Protein AF-A0A7X2KZP9-F1 (afdb_monomer)

Mean predicted aligned error: 13.95 Å

Structure (mmCIF, N/CA/C/O backbone):
data_AF-A0A7X2KZP9-F1
#
_entry.id   AF-A0A7X2KZP9-F1
#
loop_
_atom_site.group_PDB
_atom_site.id
_atom_site.type_symbol
_atom_site.label_atom_id
_atom_site.label_alt_id
_atom_site.label_comp_id
_atom_site.label_asym_id
_atom_site.label_entity_id
_atom_site.label_seq_id
_atom_site.pdbx_PDB_ins_code
_atom_site.Cartn_x
_atom_site.Cartn_y
_atom_site.Cartn_z
_atom_site.occupancy
_atom_site.B_iso_or_equiv
_atom_site.auth_seq_id
_atom_site.auth_comp_id
_atom_site.auth_asym_id
_atom_site.auth_atom_id
_atom_site.pdbx_PDB_model_num
ATOM 1 N N . MET A 1 1 ? -25.306 -3.511 10.531 1.00 35.03 1 MET A N 1
ATOM 2 C CA . MET A 1 1 ? -24.666 -2.521 11.421 1.00 35.03 1 MET A CA 1
ATOM 3 C C . MET A 1 1 ? -24.677 -3.117 12.817 1.00 35.03 1 MET A C 1
ATOM 5 O O . MET A 1 1 ? -25.762 -3.351 13.324 1.00 35.03 1 MET A O 1
ATOM 9 N N . SER A 1 2 ? -23.517 -3.455 13.381 1.00 48.66 2 SER A N 1
ATOM 10 C CA . SER A 1 2 ? -23.397 -3.853 14.789 1.00 48.66 2 SER A CA 1
ATOM 11 C C . SER A 1 2 ? -22.458 -2.856 15.450 1.00 48.66 2 SER A C 1
ATOM 13 O O . SER A 1 2 ? -21.242 -2.990 15.352 1.00 48.66 2 SER A O 1
ATOM 15 N N . ASP A 1 3 ? -23.045 -1.816 16.029 1.00 52.53 3 ASP A N 1
ATOM 16 C CA . ASP A 1 3 ? -22.355 -0.799 16.816 1.00 52.53 3 ASP A CA 1
ATOM 17 C C . ASP A 1 3 ? -22.674 -1.088 18.285 1.00 52.53 3 ASP A C 1
ATOM 19 O O . ASP A 1 3 ? -23.662 -0.604 18.834 1.00 52.53 3 ASP A O 1
ATOM 23 N N . VAL A 1 4 ? -21.907 -1.991 18.904 1.00 58.75 4 VAL A N 1
ATOM 24 C CA . VAL A 1 4 ? -21.940 -2.130 20.364 1.00 58.75 4 VAL A CA 1
ATOM 25 C C . VAL A 1 4 ? -21.007 -1.056 20.898 1.00 58.75 4 VAL A C 1
ATOM 27 O O . VAL A 1 4 ? -19.800 -1.257 21.019 1.00 58.75 4 VAL A O 1
ATOM 30 N N . GLN A 1 5 ? -21.582 0.119 21.127 1.00 58.38 5 GLN A N 1
ATOM 31 C CA . GLN A 1 5 ? -20.876 1.279 21.648 1.00 58.38 5 GLN A CA 1
ATOM 32 C C . GLN A 1 5 ? -20.284 0.925 23.028 1.00 58.38 5 GLN A C 1
ATOM 34 O O . GLN A 1 5 ? -21.002 0.353 23.854 1.00 58.38 5 GLN A O 1
ATOM 39 N N . PRO A 1 6 ? -18.996 1.208 23.300 1.00 56.25 6 PRO A N 1
ATOM 40 C CA . PRO A 1 6 ? -18.394 0.911 24.594 1.00 56.25 6 PRO A CA 1
ATOM 41 C C . PRO A 1 6 ? -19.115 1.722 25.670 1.00 56.25 6 PRO A C 1
ATOM 43 O O . PRO A 1 6 ? -19.048 2.951 25.698 1.00 56.25 6 PRO A O 1
ATOM 46 N N . VAL A 1 7 ? -19.851 1.031 26.536 1.00 60.84 7 VAL A N 1
ATOM 47 C CA . VAL A 1 7 ? -20.627 1.668 27.600 1.00 60.84 7 VAL A CA 1
ATOM 48 C C . VAL A 1 7 ? -19.714 1.857 28.808 1.00 60.84 7 VAL A C 1
ATOM 50 O O . VAL A 1 7 ? -19.091 0.907 29.285 1.00 60.84 7 VAL A O 1
ATOM 53 N N . LEU A 1 8 ? -19.628 3.092 29.304 1.00 54.75 8 LEU A N 1
ATOM 54 C CA . LEU A 1 8 ? -19.069 3.384 30.623 1.00 54.75 8 LEU A CA 1
ATOM 55 C C . L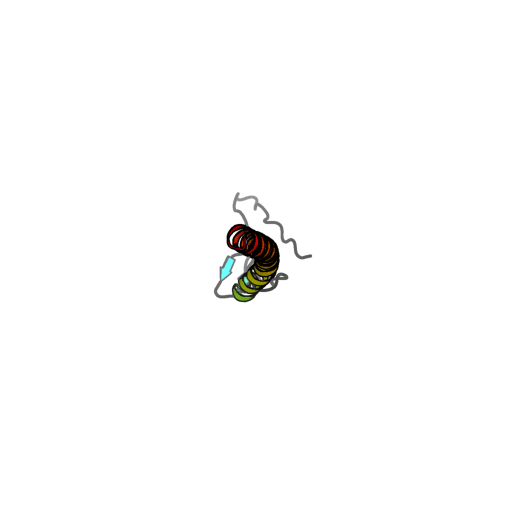EU A 1 8 ? -20.027 2.822 31.680 1.00 54.75 8 LEU A C 1
ATOM 57 O O . LEU A 1 8 ? -21.149 3.311 31.823 1.00 54.75 8 LEU A O 1
ATOM 61 N N . THR A 1 9 ? -19.600 1.793 32.411 1.00 59.91 9 THR A N 1
ATOM 62 C CA . THR A 1 9 ? -20.344 1.304 33.581 1.00 59.91 9 THR A CA 1
ATOM 63 C C . THR A 1 9 ? -20.296 2.352 34.694 1.00 59.91 9 THR A C 1
ATOM 65 O O . THR A 1 9 ? -19.342 3.125 34.786 1.00 59.91 9 THR A O 1
ATOM 68 N N . GLN A 1 10 ? -21.313 2.374 35.564 1.00 56.94 10 GLN A N 1
ATOM 69 C CA . GLN A 1 10 ? -21.413 3.296 36.709 1.00 56.94 10 GLN A CA 1
ATOM 70 C C . GLN A 1 10 ? -20.204 3.229 37.670 1.00 56.94 10 GLN A C 1
ATOM 72 O O . GLN A 1 10 ? -19.957 4.183 38.401 1.00 56.94 10 GLN A O 1
ATOM 77 N N . ASP A 1 11 ? -19.413 2.155 37.589 1.00 61.31 11 ASP A N 1
ATOM 78 C CA . ASP A 1 11 ? -18.165 1.916 38.327 1.00 61.31 11 ASP A CA 1
ATOM 79 C C . ASP A 1 11 ? -16.909 2.516 37.650 1.00 61.31 11 ASP A C 1
ATOM 81 O O . ASP A 1 11 ? -15.781 2.269 38.074 1.00 61.31 11 ASP A O 1
ATOM 85 N N . GLY A 1 12 ? -17.068 3.284 36.565 1.00 59.41 12 GLY A N 1
ATOM 86 C CA . GLY A 1 12 ? -15.968 3.965 35.868 1.00 59.41 12 GLY A CA 1
ATOM 87 C C . GLY A 1 12 ? -15.096 3.058 34.993 1.00 59.41 12 GLY A C 1
ATOM 88 O O . GLY A 1 12 ? -14.049 3.485 34.509 1.00 59.41 12 GLY A O 1
ATOM 89 N N . THR A 1 13 ? -15.507 1.808 34.770 1.00 60.66 13 THR A N 1
ATOM 90 C CA . THR A 1 13 ? -14.780 0.851 33.927 1.00 60.66 13 THR A CA 1
ATOM 91 C C . THR A 1 13 ? -15.295 0.892 32.490 1.00 60.66 13 THR A C 1
ATOM 93 O O . THR A 1 13 ? -16.503 0.901 32.245 1.00 60.66 13 THR A O 1
ATOM 96 N N . ILE A 1 14 ? -14.371 0.907 31.528 1.00 63.03 14 ILE A N 1
ATOM 97 C CA . ILE A 1 14 ? -14.697 0.831 30.103 1.00 63.03 14 ILE A CA 1
ATOM 98 C C . ILE A 1 14 ? -14.982 -0.633 29.770 1.00 63.03 14 ILE A C 1
ATOM 100 O O . ILE A 1 14 ? -14.071 -1.463 29.795 1.00 63.03 14 ILE A O 1
ATOM 104 N N . LEU A 1 15 ? -16.237 -0.952 29.452 1.00 64.25 15 LEU A N 1
ATOM 105 C CA . LEU A 1 15 ? -16.587 -2.259 28.913 1.00 64.25 15 LEU A CA 1
ATOM 106 C C . LEU A 1 15 ? -16.132 -2.313 27.454 1.00 64.25 15 LEU A C 1
ATOM 108 O O . LEU A 1 15 ? -16.793 -1.791 26.557 1.00 64.25 15 LEU A O 1
ATOM 112 N N . ALA A 1 16 ? -14.973 -2.924 27.232 1.00 68.12 16 ALA A N 1
ATOM 113 C CA . ALA A 1 16 ? -14.462 -3.248 25.910 1.00 68.12 16 ALA A CA 1
ATOM 114 C C . ALA A 1 16 ? -14.563 -4.765 25.681 1.00 68.12 16 ALA A C 1
ATOM 116 O O . ALA A 1 16 ? -14.358 -5.540 26.621 1.00 68.12 16 ALA A O 1
ATOM 117 N N . PRO A 1 17 ? -14.875 -5.215 24.455 1.00 70.12 17 PRO A N 1
ATOM 118 C CA . PRO A 1 17 ? -14.828 -6.631 24.137 1.00 70.12 17 PRO A CA 1
ATOM 119 C C . PRO A 1 17 ? -13.387 -7.144 24.258 1.00 70.12 17 PRO A C 1
ATOM 121 O O . PRO A 1 17 ? -12.441 -6.496 23.813 1.00 70.12 17 PRO A O 1
ATOM 124 N N . VAL A 1 18 ? -13.219 -8.313 24.870 1.00 71.25 18 VAL A N 1
ATOM 125 C CA . VAL A 1 18 ? -11.918 -8.949 25.096 1.00 71.25 18 VAL A CA 1
ATOM 126 C C . VAL A 1 18 ? -11.754 -10.089 24.098 1.00 71.25 18 VAL A C 1
ATOM 128 O O . VAL A 1 18 ? -12.629 -10.951 23.987 1.00 71.25 18 VAL A O 1
ATOM 131 N N . LYS A 1 19 ? -10.633 -10.109 23.370 1.00 71.69 19 LYS A N 1
ATOM 132 C CA . LYS A 1 19 ? -10.275 -11.241 22.509 1.00 71.69 19 LYS A CA 1
ATOM 133 C C . LYS A 1 19 ? -9.702 -12.365 23.378 1.00 71.69 19 LYS A C 1
ATOM 135 O O . LYS A 1 19 ? -8.664 -12.185 24.009 1.00 71.69 19 LYS A O 1
ATOM 140 N N . ILE A 1 20 ? -10.375 -13.514 23.409 1.00 74.00 20 ILE A N 1
ATOM 141 C CA . ILE A 1 20 ? -9.908 -14.729 24.088 1.00 74.00 20 ILE A CA 1
ATOM 142 C C . ILE A 1 20 ? -9.724 -15.804 23.013 1.00 74.00 20 ILE A C 1
ATOM 144 O O . ILE A 1 20 ? -10.682 -16.212 22.358 1.00 74.00 20 ILE A O 1
ATOM 148 N N . LEU A 1 21 ? -8.475 -16.239 22.817 1.00 73.75 21 LEU A N 1
ATOM 149 C CA . LEU A 1 21 ? -8.040 -17.000 21.639 1.00 73.75 21 LEU A CA 1
ATOM 150 C C . LEU A 1 21 ? -8.406 -16.279 20.334 1.00 73.75 21 LEU A C 1
ATOM 152 O O . LEU A 1 21 ? -7.747 -15.301 19.996 1.00 73.75 21 LEU A O 1
ATOM 156 N N . ASP A 1 22 ? -9.443 -16.743 19.633 1.00 72.25 22 ASP A N 1
ATOM 157 C CA . ASP A 1 22 ? -9.883 -16.207 18.340 1.00 72.25 22 ASP A CA 1
ATOM 158 C C . ASP A 1 22 ? -11.307 -15.653 18.348 1.00 72.25 22 ASP A C 1
ATOM 160 O O . ASP A 1 22 ? -11.807 -15.134 17.354 1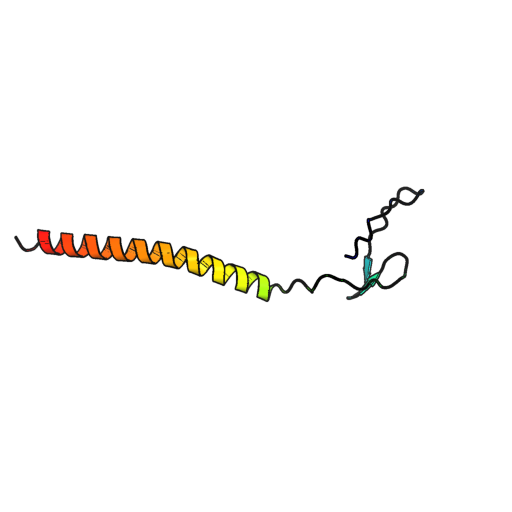.00 72.25 22 ASP A O 1
ATOM 164 N N . LYS A 1 23 ? -11.963 -15.730 19.502 1.00 71.56 23 LYS A N 1
ATOM 165 C CA . LYS A 1 23 ? -13.332 -15.277 19.686 1.00 71.56 23 LYS A CA 1
ATOM 166 C C . LYS A 1 23 ? -13.329 -14.030 20.546 1.00 71.56 23 LYS A C 1
ATOM 168 O O . LYS A 1 23 ? -12.543 -13.888 21.486 1.00 71.56 23 LYS A O 1
ATOM 173 N N . TRP A 1 24 ? -14.202 -13.104 20.201 1.00 73.75 24 TRP A N 1
ATOM 174 C CA . TRP A 1 24 ? -14.381 -11.889 20.971 1.00 73.75 24 TRP A CA 1
ATOM 175 C C . TRP A 1 24 ? -15.526 -12.087 21.949 1.00 73.75 24 TRP A C 1
ATOM 177 O O . TRP A 1 24 ? -16.563 -12.643 21.596 1.00 73.75 24 TRP A O 1
ATOM 187 N N . TYR A 1 25 ? -15.331 -11.632 23.180 1.00 75.25 25 TYR A N 1
ATOM 188 C CA . TYR A 1 25 ? -16.310 -11.765 24.248 1.00 75.25 25 TYR A CA 1
ATOM 189 C C . TYR A 1 25 ? -16.633 -10.399 24.841 1.00 75.25 25 TYR A C 1
ATOM 191 O O . TYR A 1 25 ? -15.733 -9.613 25.131 1.00 75.25 25 TYR A O 1
ATOM 199 N N . PHE A 1 26 ? -17.915 -10.127 25.063 1.00 72.12 26 PHE A N 1
ATOM 200 C CA . PHE A 1 26 ? -18.400 -8.939 25.759 1.00 72.12 26 PHE A CA 1
A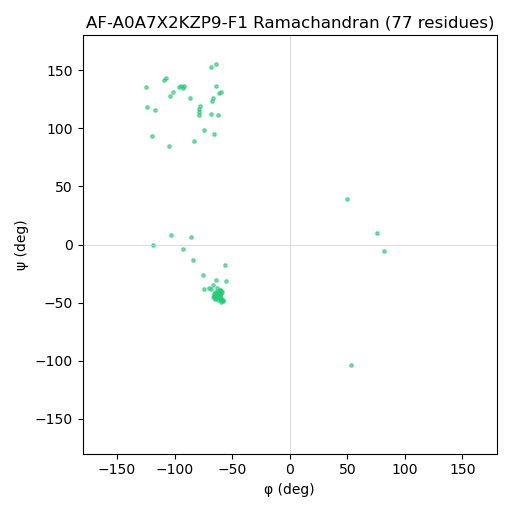TOM 201 C C . PHE A 1 26 ? -19.266 -9.375 26.943 1.00 72.12 26 PHE A C 1
ATOM 203 O O . PHE A 1 26 ? -20.269 -10.063 26.754 1.00 72.12 26 PHE A O 1
ATOM 210 N N . ASN A 1 27 ? -18.869 -9.022 28.171 1.00 70.00 27 ASN A N 1
ATOM 211 C CA . ASN A 1 27 ? -19.553 -9.438 29.407 1.00 70.00 27 ASN A CA 1
ATOM 212 C C . ASN A 1 27 ? -19.829 -10.956 29.495 1.00 70.00 27 ASN A C 1
ATOM 214 O O . ASN A 1 27 ? -20.892 -11.380 29.936 1.00 70.00 27 ASN A O 1
ATOM 218 N N . GLY A 1 28 ? -18.879 -11.781 29.040 1.00 70.44 28 GLY A N 1
ATOM 219 C CA . GLY A 1 28 ? -18.995 -13.245 29.058 1.00 70.44 28 GLY A CA 1
ATOM 220 C C . GLY A 1 28 ? -19.787 -13.856 27.896 1.00 70.44 28 GLY A C 1
ATOM 221 O O . GLY A 1 28 ? -19.785 -15.075 27.757 1.00 70.44 28 GLY A O 1
ATOM 222 N N . ASN A 1 29 ? -20.395 -13.044 27.025 1.00 71.44 29 ASN A N 1
ATOM 223 C CA . ASN A 1 29 ? -21.075 -13.517 25.818 1.00 71.44 29 ASN A CA 1
ATOM 224 C C . ASN A 1 29 ? -20.156 -13.419 24.598 1.00 71.44 29 ASN A C 1
ATOM 226 O O . ASN A 1 29 ? -19.498 -12.397 24.398 1.00 71.44 29 ASN A O 1
ATOM 230 N N . GLU A 1 30 ? -20.127 -14.467 23.775 1.00 73.69 30 GLU A N 1
ATOM 231 C CA . GLU A 1 30 ? -19.413 -14.463 22.494 1.00 73.69 30 GLU A CA 1
ATOM 232 C C . GLU A 1 30 ? -20.091 -13.482 21.526 1.00 73.69 30 GLU A C 1
ATOM 234 O O . GLU A 1 30 ? -21.296 -13.571 21.286 1.00 73.69 30 GLU A O 1
ATOM 239 N N . ILE A 1 31 ? -19.322 -12.543 20.974 1.00 73.88 31 ILE A N 1
ATOM 240 C CA . ILE A 1 31 ? -19.792 -11.613 19.947 1.00 73.88 31 ILE A CA 1
ATOM 241 C C . ILE A 1 31 ? -19.312 -12.071 18.568 1.00 73.88 31 ILE A C 1
ATOM 243 O O . ILE A 1 31 ? -18.135 -12.360 18.353 1.0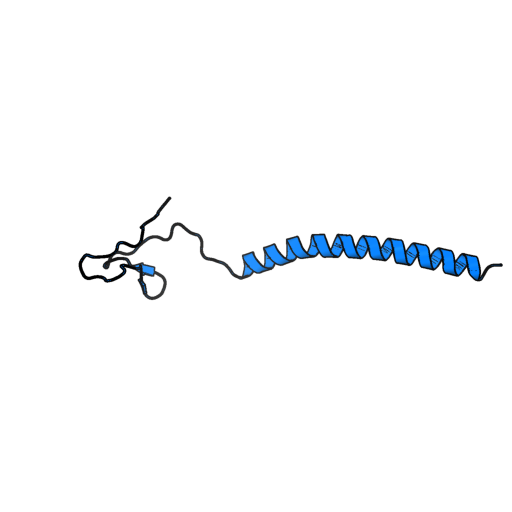0 73.88 31 ILE A O 1
ATOM 247 N N . LEU A 1 32 ? -20.241 -12.118 17.614 1.00 68.62 32 LEU A N 1
ATOM 248 C CA . LEU A 1 32 ? -19.940 -12.371 16.207 1.00 68.62 32 LEU A CA 1
ATOM 249 C C . LEU A 1 32 ? -19.388 -11.097 15.570 1.00 68.62 32 LEU A C 1
ATOM 251 O O . LEU A 1 32 ? -20.080 -10.077 15.502 1.00 68.62 32 LEU A O 1
ATOM 255 N N . LEU A 1 33 ? -18.151 -11.157 15.075 1.00 65.50 33 LEU A N 1
ATOM 256 C CA . LEU A 1 33 ? -17.588 -10.050 14.313 1.00 65.50 33 LEU A CA 1
ATOM 257 C C . LEU A 1 33 ? -18.337 -9.928 12.994 1.00 65.50 33 LEU A C 1
ATOM 259 O O . LEU A 1 33 ? -18.421 -10.867 12.210 1.00 65.50 33 LEU A O 1
ATOM 263 N N . THR A 1 34 ? -18.886 -8.743 12.752 1.00 68.56 34 THR A N 1
ATOM 264 C CA . THR A 1 34 ? -19.537 -8.415 11.477 1.00 68.56 34 THR A CA 1
ATOM 265 C C . THR A 1 34 ? -18.526 -7.961 10.422 1.00 68.56 34 THR A C 1
ATOM 267 O O . THR A 1 34 ? -18.872 -7.857 9.248 1.00 68.56 34 THR A O 1
ATOM 270 N N . PHE A 1 35 ? -17.291 -7.663 10.836 1.00 66.19 35 PHE A N 1
ATOM 271 C CA . PHE A 1 35 ? -16.208 -7.271 9.944 1.00 66.19 35 PHE A CA 1
ATOM 272 C C . PHE A 1 35 ? -15.404 -8.504 9.518 1.00 66.19 35 PHE A C 1
ATOM 274 O O . PHE A 1 35 ? -15.116 -9.348 10.370 1.00 66.19 35 PHE A O 1
ATOM 281 N N . PRO A 1 36 ? -15.047 -8.618 8.227 1.00 66.06 36 PRO A N 1
ATOM 282 C CA . PRO A 1 36 ? -14.191 -9.694 7.750 1.00 66.06 36 PRO A CA 1
ATOM 283 C C . PRO A 1 36 ? -12.804 -9.592 8.390 1.00 66.06 36 PRO A C 1
ATOM 285 O O . PRO A 1 36 ? -12.374 -8.511 8.802 1.00 66.06 36 PRO A O 1
ATOM 288 N N . GLU A 1 37 ? -12.097 -10.716 8.464 1.00 70.56 37 GLU A N 1
ATOM 289 C CA . GLU A 1 37 ? -10.729 -10.713 8.968 1.00 70.56 37 GLU A CA 1
ATOM 290 C C . GLU A 1 37 ? -9.837 -9.841 8.082 1.00 70.56 37 GLU A C 1
ATOM 292 O O . GLU A 1 37 ? -9.831 -9.973 6.857 1.00 70.56 37 GLU A O 1
ATOM 297 N N . CYS A 1 38 ? -9.075 -8.938 8.703 1.00 69.88 38 CYS A N 1
ATOM 298 C CA . CYS A 1 38 ? -8.069 -8.157 7.996 1.00 69.88 38 CYS A CA 1
ATOM 299 C C . CYS A 1 38 ? -6.965 -9.094 7.498 1.00 69.88 38 CYS A C 1
ATOM 301 O O . CYS A 1 38 ? -6.016 -9.395 8.221 1.00 69.88 38 CYS A O 1
ATOM 303 N N . SER A 1 39 ? -7.074 -9.542 6.249 1.00 74.12 39 SER A N 1
ATOM 304 C CA . SER A 1 39 ? -6.017 -10.304 5.602 1.00 74.12 39 SER A CA 1
ATOM 305 C C . SER A 1 39 ? -4.906 -9.370 5.124 1.00 74.12 39 SER A C 1
ATOM 307 O O . SER A 1 39 ? -5.085 -8.564 4.205 1.00 74.12 39 SER A O 1
ATOM 309 N N . TYR A 1 40 ? -3.720 -9.499 5.721 1.00 74.69 40 TYR A N 1
ATOM 310 C CA . TYR A 1 40 ? -2.532 -8.741 5.315 1.00 74.69 40 TYR A CA 1
ATOM 311 C C . TYR A 1 40 ? -2.192 -8.926 3.828 1.00 74.69 40 TYR A C 1
ATOM 313 O O . TYR A 1 40 ? -1.688 -8.000 3.190 1.00 74.69 40 TYR A O 1
ATOM 321 N N . SER A 1 41 ? -2.490 -10.094 3.248 1.00 79.56 41 SER A N 1
ATOM 322 C CA . SER A 1 41 ? -2.209 -10.361 1.835 1.00 79.56 41 SER A CA 1
ATOM 323 C C . SER A 1 41 ? -3.076 -9.519 0.901 1.00 79.56 41 SER A C 1
ATOM 325 O O . SER A 1 41 ? -2.584 -9.037 -0.117 1.00 79.56 41 SER A O 1
ATOM 327 N N . GLU A 1 42 ? -4.346 -9.300 1.248 1.00 80.31 42 GLU A N 1
ATOM 328 C CA . GLU A 1 42 ? -5.255 -8.485 0.436 1.00 80.31 42 GLU A CA 1
ATOM 329 C C . GLU A 1 42 ? -4.874 -7.005 0.486 1.00 80.31 42 GLU A C 1
ATOM 331 O O . GLU A 1 42 ? -4.913 -6.315 -0.535 1.00 80.31 42 GLU A O 1
ATOM 336 N N . GLN A 1 43 ? -4.425 -6.524 1.649 1.00 81.25 43 GLN A N 1
ATOM 337 C CA . GLN A 1 43 ? -3.957 -5.148 1.801 1.00 81.25 43 GLN A CA 1
ATOM 338 C C . GLN A 1 43 ? -2.694 -4.882 0.968 1.00 81.25 43 GLN A C 1
ATOM 340 O O . GLN A 1 43 ? -2.609 -3.857 0.287 1.00 81.25 43 GLN A O 1
ATOM 345 N N . ILE A 1 44 ? -1.743 -5.823 0.955 1.00 87.44 44 ILE A N 1
ATOM 346 C CA . ILE A 1 44 ? -0.537 -5.722 0.120 1.00 87.44 44 ILE A CA 1
ATOM 347 C C . ILE A 1 44 ? -0.891 -5.796 -1.366 1.00 87.44 44 ILE A C 1
ATOM 349 O O . ILE A 1 44 ? -0.401 -4.979 -2.146 1.00 87.44 44 ILE A O 1
ATOM 353 N N . TYR A 1 45 ? -1.753 -6.735 -1.768 1.00 89.38 45 TYR A N 1
ATOM 354 C CA . TYR A 1 45 ? -2.158 -6.881 -3.167 1.00 89.38 45 TYR A CA 1
ATOM 355 C C . TYR A 1 45 ? -2.825 -5.608 -3.693 1.00 89.38 45 TYR A C 1
ATOM 357 O O . TYR A 1 45 ? -2.457 -5.096 -4.749 1.00 89.38 45 TYR A O 1
ATOM 365 N N . SER A 1 46 ? -3.742 -5.045 -2.907 1.00 86.12 46 SER A N 1
ATOM 366 C CA . SER A 1 46 ? -4.409 -3.784 -3.228 1.00 86.12 46 SER A CA 1
ATOM 367 C C . SER A 1 46 ? -3.391 -2.654 -3.397 1.00 86.12 46 SER A C 1
ATOM 369 O O . SER A 1 46 ? -3.402 -1.952 -4.408 1.00 86.12 46 SER A O 1
ATOM 371 N N . GLY A 1 47 ? -2.452 -2.518 -2.453 1.00 88.69 47 GLY A N 1
ATOM 372 C CA . GLY A 1 47 ? -1.384 -1.520 -2.528 1.00 88.69 47 GLY A CA 1
ATOM 373 C C . GLY A 1 47 ? -0.501 -1.672 -3.769 1.00 88.69 47 GLY A C 1
ATOM 374 O O . GLY A 1 47 ? -0.164 -0.675 -4.408 1.00 88.69 47 GLY A O 1
ATOM 375 N N . LEU A 1 48 ? -0.178 -2.908 -4.156 1.00 93.88 48 LEU A N 1
ATOM 376 C CA . LEU A 1 48 ? 0.614 -3.203 -5.349 1.00 93.88 48 LEU A CA 1
ATOM 377 C C . LEU A 1 48 ? -0.123 -2.792 -6.625 1.00 93.88 48 LEU A C 1
ATOM 379 O O . LEU A 1 48 ? 0.476 -2.145 -7.481 1.00 93.88 48 LEU A O 1
ATOM 383 N N . VAL A 1 49 ? -1.413 -3.118 -6.743 1.00 94.88 49 VAL A N 1
ATOM 384 C CA . VAL A 1 49 ? -2.230 -2.757 -7.911 1.00 94.88 49 VAL A CA 1
ATOM 385 C C . VAL A 1 49 ? -2.280 -1.240 -8.088 1.00 94.88 49 VAL A C 1
ATOM 387 O O . VAL A 1 49 ? -1.975 -0.735 -9.169 1.00 94.88 49 VAL A O 1
ATOM 390 N N . PHE A 1 50 ? -2.584 -0.494 -7.022 1.00 94.25 50 PHE A N 1
ATOM 391 C CA . PHE A 1 50 ? -2.595 0.968 -7.089 1.00 94.25 50 PHE A CA 1
ATOM 392 C C . PHE A 1 50 ? -1.206 1.541 -7.387 1.00 94.25 50 PHE A C 1
ATOM 394 O O . PHE A 1 50 ? -1.071 2.399 -8.259 1.00 94.25 50 PHE A O 1
ATOM 401 N N . GLY A 1 51 ? -0.160 1.038 -6.725 1.00 94.69 51 GLY A N 1
ATOM 402 C CA . GLY A 1 51 ? 1.219 1.468 -6.959 1.00 94.69 51 GLY A CA 1
ATOM 403 C C . GLY A 1 51 ? 1.688 1.230 -8.398 1.00 94.69 51 GLY A C 1
ATOM 404 O O . GLY A 1 51 ? 2.345 2.094 -8.982 1.00 94.69 51 GLY A O 1
ATOM 405 N N . ALA A 1 52 ? 1.300 0.106 -9.003 1.00 95.88 52 ALA A N 1
ATOM 406 C CA . ALA A 1 52 ? 1.651 -0.238 -10.376 1.00 95.88 52 ALA A CA 1
ATOM 407 C C . ALA A 1 52 ? 1.098 0.776 -11.388 1.00 95.88 52 ALA A C 1
ATOM 409 O O . ALA A 1 52 ? 1.821 1.171 -12.306 1.00 95.88 52 ALA A O 1
ATOM 410 N N . TYR A 1 53 ? -0.133 1.264 -11.199 1.00 96.19 53 TYR A N 1
ATOM 411 C CA . TYR A 1 53 ? -0.694 2.306 -12.064 1.00 96.19 53 TYR A CA 1
ATOM 412 C C . TYR A 1 53 ? 0.141 3.588 -12.025 1.00 96.19 53 TYR A C 1
ATOM 414 O O . TYR A 1 53 ? 0.507 4.110 -13.080 1.00 96.19 53 TYR A O 1
ATOM 422 N N . PHE A 1 54 ? 0.524 4.061 -10.837 1.00 95.75 54 PHE A N 1
ATOM 423 C CA . PHE A 1 54 ? 1.365 5.255 -10.714 1.00 95.75 54 PHE A CA 1
ATOM 424 C C . PHE A 1 54 ? 2.735 5.060 -11.365 1.00 95.75 54 PHE A C 1
ATOM 426 O O . PHE A 1 54 ? 3.156 5.893 -12.168 1.00 95.75 54 PHE A O 1
ATOM 433 N N . ILE A 1 55 ? 3.408 3.942 -11.086 1.00 96.31 55 ILE A N 1
ATOM 434 C CA . ILE A 1 55 ? 4.718 3.630 -11.675 1.00 96.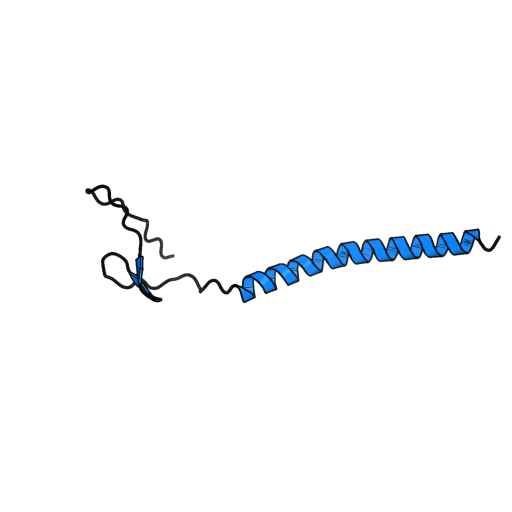31 55 ILE A CA 1
ATOM 435 C C . ILE A 1 55 ? 4.632 3.578 -13.205 1.00 96.31 55 ILE A C 1
ATOM 437 O O . ILE A 1 55 ? 5.507 4.119 -13.881 1.00 96.31 55 ILE A O 1
ATOM 441 N N . SER A 1 56 ? 3.567 2.992 -13.759 1.00 95.56 56 SER A N 1
ATOM 442 C CA . SER A 1 56 ? 3.380 2.894 -15.211 1.00 95.56 56 SER A CA 1
ATOM 443 C C . SER A 1 56 ? 3.307 4.266 -15.894 1.00 95.56 56 SER A C 1
ATOM 445 O O . SER A 1 56 ? 3.915 4.459 -16.946 1.00 95.56 56 SER A O 1
ATOM 447 N N . LEU A 1 57 ? 2.650 5.250 -15.269 1.00 95.75 57 LEU A N 1
ATOM 448 C CA . LEU A 1 57 ? 2.559 6.615 -15.791 1.00 95.75 57 LEU A CA 1
ATOM 449 C C . LEU A 1 57 ? 3.927 7.307 -15.811 1.00 95.75 57 LEU A C 1
ATOM 451 O O . LEU A 1 57 ? 4.302 7.915 -16.816 1.00 95.75 57 LEU A O 1
ATOM 455 N N . PHE A 1 58 ? 4.702 7.178 -14.730 1.00 95.25 58 PHE A N 1
ATOM 456 C CA . PHE A 1 58 ? 6.058 7.729 -14.671 1.00 95.25 58 PHE A CA 1
ATOM 457 C C . PHE A 1 58 ? 6.995 7.059 -15.679 1.00 95.25 58 PHE A C 1
ATOM 459 O O . PHE A 1 58 ? 7.772 7.746 -16.347 1.00 95.25 58 PHE A O 1
ATOM 466 N N . ALA A 1 59 ? 6.897 5.737 -15.830 1.00 96.06 59 ALA A N 1
ATOM 467 C CA . ALA A 1 59 ? 7.667 4.989 -16.815 1.00 96.06 59 ALA A CA 1
ATOM 468 C C . ALA A 1 59 ? 7.355 5.466 -18.241 1.00 96.06 59 ALA A C 1
ATOM 470 O O . ALA A 1 59 ? 8.275 5.738 -19.010 1.00 96.06 59 ALA A O 1
ATOM 471 N N . LEU A 1 60 ? 6.075 5.666 -18.570 1.00 96.56 60 LEU A N 1
ATOM 472 C CA . LEU A 1 60 ? 5.640 6.168 -19.873 1.00 96.56 60 LEU A CA 1
ATOM 473 C C . LEU A 1 60 ? 6.238 7.553 -20.180 1.00 96.56 60 LEU A C 1
ATOM 475 O O . LEU A 1 60 ? 6.817 7.762 -21.248 1.00 96.56 60 LEU A O 1
ATOM 479 N N . MET A 1 61 ? 6.169 8.489 -19.225 1.00 94.94 61 MET A N 1
ATOM 480 C CA . MET A 1 61 ? 6.781 9.819 -19.366 1.00 94.94 61 MET A CA 1
ATOM 481 C C . MET A 1 61 ? 8.296 9.736 -19.578 1.00 94.94 61 MET A C 1
ATOM 483 O O . MET A 1 61 ? 8.857 10.453 -20.413 1.00 94.94 61 MET A O 1
ATOM 487 N N . PHE A 1 62 ? 8.968 8.854 -18.837 1.00 95.25 62 PHE A N 1
ATOM 488 C CA . PHE A 1 62 ? 10.403 8.652 -18.970 1.00 95.25 62 PHE A CA 1
ATOM 489 C C . PHE A 1 62 ? 10.771 8.072 -20.339 1.00 95.25 62 PHE A C 1
ATOM 491 O O . PHE A 1 62 ? 11.706 8.566 -20.967 1.00 95.25 62 PHE A O 1
ATOM 498 N N . CYS A 1 63 ? 10.011 7.095 -20.841 1.00 94.00 63 CYS A N 1
ATOM 499 C CA . CYS A 1 63 ? 10.201 6.525 -22.173 1.00 94.00 63 CYS A CA 1
ATOM 500 C C . CYS A 1 63 ? 10.104 7.595 -23.265 1.00 94.00 63 CYS A C 1
ATOM 502 O O . CYS A 1 63 ? 11.017 7.708 -24.082 1.00 94.00 63 CYS A O 1
ATOM 504 N N . PHE A 1 64 ? 9.067 8.440 -23.250 1.00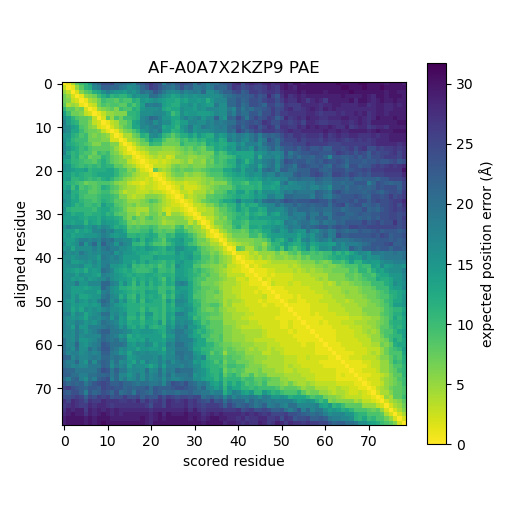 94.69 64 PHE A N 1
ATOM 505 C CA . PHE A 1 64 ? 8.947 9.529 -24.226 1.00 94.69 64 PHE A CA 1
ATOM 506 C C . PHE A 1 64 ? 10.119 10.510 -24.152 1.00 94.69 64 PHE A C 1
ATOM 508 O O . PHE A 1 64 ? 10.681 10.895 -25.179 1.00 94.69 64 PHE A O 1
ATOM 515 N N . LYS A 1 65 ? 10.546 10.873 -22.939 1.00 91.94 65 LYS A N 1
ATOM 516 C CA . LYS A 1 65 ? 11.703 11.751 -22.732 1.00 91.94 65 LYS A CA 1
ATOM 517 C C . LYS A 1 65 ? 13.003 11.121 -23.240 1.00 91.94 65 LYS A C 1
ATOM 519 O O . LYS A 1 65 ? 13.824 11.822 -23.832 1.00 91.94 65 LYS A O 1
ATOM 524 N N . ALA A 1 66 ? 13.198 9.825 -23.010 1.00 92.06 66 ALA A N 1
ATOM 525 C CA . ALA A 1 66 ? 14.373 9.090 -23.459 1.00 92.06 66 ALA A CA 1
ATOM 526 C C . ALA A 1 66 ? 14.431 9.020 -24.990 1.00 92.06 66 ALA A C 1
ATOM 528 O O . ALA A 1 66 ? 15.463 9.351 -25.569 1.00 92.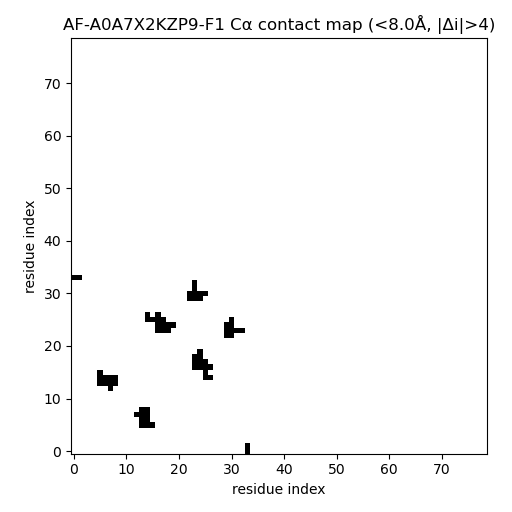06 66 ALA A O 1
ATOM 529 N N . VAL A 1 67 ? 13.313 8.692 -25.646 1.00 93.38 67 VAL A N 1
ATOM 530 C CA . VAL A 1 67 ? 13.212 8.657 -27.114 1.00 93.38 67 VAL A CA 1
ATOM 531 C C . VAL A 1 67 ? 13.473 10.037 -27.717 1.00 93.38 67 VAL A C 1
ATOM 533 O O . VAL A 1 67 ? 14.269 10.156 -28.645 1.00 93.38 67 VAL A O 1
ATOM 536 N N . TYR A 1 68 ? 12.880 11.095 -27.157 1.00 91.75 68 TYR A N 1
ATOM 537 C CA . TYR A 1 68 ? 13.117 12.464 -27.621 1.00 91.75 68 TYR A CA 1
ATOM 538 C C . TYR A 1 68 ? 14.599 12.853 -27.546 1.00 91.75 68 TYR A C 1
ATOM 540 O O . TYR A 1 68 ? 15.169 13.338 -28.523 1.00 91.75 68 TYR A O 1
ATOM 548 N N . LYS A 1 69 ? 15.251 12.586 -26.408 1.00 88.31 69 LYS A N 1
ATOM 549 C CA . LYS A 1 69 ? 16.687 12.850 -26.240 1.00 88.31 69 LYS A CA 1
ATOM 550 C C . LYS A 1 69 ? 17.551 12.018 -27.183 1.00 88.31 69 LYS A C 1
ATOM 552 O O . LYS A 1 69 ? 18.552 12.525 -27.679 1.00 88.31 69 LYS A O 1
ATOM 557 N N . PHE A 1 70 ? 17.172 10.769 -27.430 1.00 90.31 70 PHE A N 1
ATOM 558 C CA . PHE A 1 70 ? 17.892 9.892 -28.344 1.00 90.31 70 PHE A CA 1
ATOM 559 C C . PHE A 1 70 ? 17.837 10.419 -29.784 1.00 90.31 70 PHE A C 1
ATOM 561 O O . PHE A 1 70 ? 18.877 10.564 -30.417 1.00 90.31 70 PHE A O 1
ATOM 568 N N . ILE A 1 71 ? 16.653 10.810 -30.269 1.00 89.50 71 ILE A N 1
ATOM 569 C CA . ILE A 1 71 ? 16.486 11.394 -31.611 1.00 89.50 71 ILE A CA 1
ATOM 570 C C . ILE A 1 71 ? 17.269 12.708 -31.745 1.00 89.50 71 ILE A C 1
ATOM 572 O O . ILE A 1 71 ? 17.947 12.917 -32.749 1.00 89.50 71 ILE A O 1
ATOM 576 N N . GLN A 1 72 ? 17.235 13.580 -30.732 1.00 82.88 72 GLN A N 1
ATOM 577 C CA . GLN A 1 72 ? 18.042 14.804 -30.746 1.00 82.88 72 GLN A CA 1
ATOM 578 C C . GLN A 1 72 ? 19.547 14.513 -30.768 1.00 82.88 72 GLN A C 1
ATOM 580 O O . GLN A 1 72 ? 20.275 15.143 -31.529 1.00 82.88 72 GLN A O 1
ATOM 585 N N . GLY A 1 73 ? 20.013 13.543 -29.980 1.00 77.25 73 GLY A N 1
ATOM 586 C CA . GLY A 1 73 ? 21.421 13.144 -29.966 1.00 77.25 73 GLY A CA 1
ATOM 587 C C . GLY A 1 73 ? 21.901 12.560 -31.299 1.00 77.25 73 GLY A C 1
ATOM 588 O O . GLY A 1 73 ? 23.060 12.746 -31.663 1.00 77.25 73 GLY A O 1
ATOM 589 N N . LEU A 1 74 ? 21.014 11.900 -32.050 1.00 70.75 74 LEU A N 1
ATOM 590 C CA . LEU A 1 74 ? 21.304 11.415 -33.402 1.00 70.75 74 LEU A CA 1
ATOM 591 C C . LEU A 1 74 ? 21.337 12.548 -34.439 1.00 70.75 74 LEU A C 1
ATOM 593 O O . LEU A 1 74 ? 22.198 12.539 -35.311 1.00 70.75 74 LEU A O 1
ATOM 597 N N . ASN A 1 75 ? 20.446 13.537 -34.329 1.00 64.81 75 ASN A N 1
ATOM 598 C CA . ASN A 1 75 ? 20.404 14.690 -35.236 1.00 64.81 75 ASN A CA 1
ATOM 599 C C . ASN A 1 75 ? 21.651 15.590 -35.094 1.00 64.81 75 ASN A C 1
ATOM 601 O O . ASN A 1 75 ? 22.164 16.106 -36.076 1.00 64.81 75 ASN A O 1
ATOM 605 N N . VAL A 1 76 ? 22.195 15.725 -33.879 1.00 61.00 76 VAL A N 1
ATOM 606 C CA . VAL A 1 76 ? 23.387 16.557 -33.609 1.00 61.00 76 VAL A CA 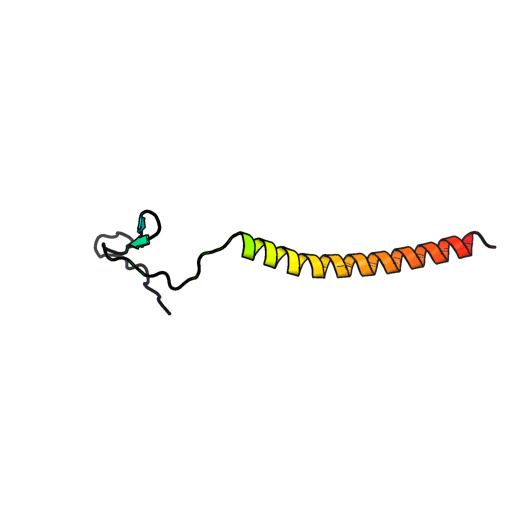1
ATOM 607 C C . VAL A 1 76 ? 24.701 15.916 -34.089 1.00 61.00 76 VAL A C 1
ATOM 609 O O . VAL A 1 76 ? 25.642 16.638 -34.388 1.00 61.00 76 VAL A O 1
ATOM 612 N N . ASN A 1 77 ? 24.783 14.584 -34.193 1.00 58.88 77 ASN A N 1
ATOM 613 C CA . ASN A 1 77 ? 25.988 13.875 -34.663 1.00 58.88 77 ASN A CA 1
ATOM 614 C C . ASN A 1 77 ? 25.994 13.581 -36.177 1.00 58.88 77 ASN A C 1
ATOM 616 O O . ASN A 1 77 ? 26.957 13.004 -36.677 1.00 58.88 77 ASN A O 1
ATOM 620 N N . GLY A 1 78 ? 24.912 13.906 -36.891 1.00 55.56 78 GLY A N 1
ATOM 621 C CA . GLY A 1 78 ? 24.749 13.641 -38.326 1.00 55.56 78 GLY A CA 1
ATOM 622 C C . GLY A 1 78 ? 24.933 14.858 -39.240 1.00 55.56 78 GLY A C 1
ATOM 623 O O . GLY A 1 78 ? 24.617 14.748 -40.424 1.00 55.56 78 GLY A O 1
ATOM 624 N N . GLY A 1 79 ? 25.386 15.997 -38.700 1.00 44.94 79 GLY A N 1
ATOM 625 C CA . GLY A 1 79 ? 25.693 17.233 -39.432 1.00 44.94 79 GLY A CA 1
ATOM 626 C C . GLY A 1 79 ? 27.179 17.554 -39.426 1.00 44.94 79 GLY A C 1
ATOM 627 O O . GLY A 1 79 ? 27.823 17.294 -38.387 1.00 44.94 79 GLY A O 1
#

Radius of gyration: 28.34 Å; Cα contacts (8 Å, |Δi|>4): 34; chains: 1; bounding box: 51×34×78 Å

Organism: NCBI:txid2666100

Sequence (79 aa):
MSDVQPVLTQDGTILAPVKILDKWYFNGNEILLTFPECSYSEQIYSGLVFGAYFISLFALMFCFKAVYKFIQGLNVNGG

Solvent-accessible surface area (backbone atoms only — not comparable to full-atom values): 5006 Å² total; per-residue (Å²): 140,86,82,82,69,71,49,72,44,97,85,76,48,77,54,65,70,45,75,56,95,93,46,36,29,47,97,86,40,80,52,84,75,88,67,78,82,87,52,68,67,58,56,50,50,53,50,49,57,58,49,48,57,56,50,50,55,54,50,52,55,48,49,55,53,50,52,52,52,48,55,52,57,53,59,68,72,72,111

pLDDT: mean 75.88, std 15.0, range [35.03, 96.56]

Foldseek 3Di:
DDCPDQDQDPVRDTQDWDDDPHFTDTPNHTDDDPDDDPDPVVVVVVVVVVVVVVVVVVVVVVVVVVVVVVVVVVVVVPD

Secondary structure (DSSP, 8-state):
-------B-TTS-B---EEETTEEEETTEEEPP-SPP--HHHHHHHHHHHHHHHHHHHHHHHHHHHHHHHHHHHH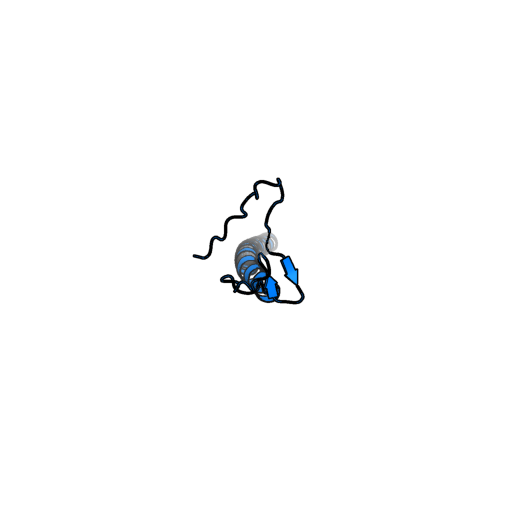HT--